Protein AF-A0A0G4PWE9-F1 (afdb_monomer)

Sequence (127 aa):
MIRSFPRGFNYPIPQGWPTWSDEQVQRQTLPWKESTDSHKNQWRAFRNVTSVLAQNKHRVSELVLDVNHLSTGLDCTIFAQPCEEYDNFLSIFQTPGFCRLDLPLLVGEQEQEDLPSFRSDYLKAFK

Mean predicted aligned error: 10.07 Å

Foldseek 3Di:
DDPDDPDVPPDPDPQQADAPVPPLQQDDPDQPQPDDVVSVSNNVVLQVVLQVLLVDDDPDQEDADDPPPTPGFAELSPQLDDDPSLVSVVSNVVRPNRDYYHGDYDDHPCVVVVRSSVVHCSVVVND

Secondary structure (DSSP, 8-state):
---SPPTT--------S--TT-TTTTT----TTTS-HHHHGGGHHHHHHHHHHHHS-----EEE---TT-S--EEGGGGTS--HHHHHHHHHHTSTT--EEE--EE-GGGGGTT-HHHHSHHHHTT-

Structure (mmCIF, N/CA/C/O backbone):
data_AF-A0A0G4PWE9-F1
#
_entry.id   AF-A0A0G4PWE9-F1
#
loop_
_atom_site.group_PDB
_atom_site.id
_atom_site.type_symbol
_atom_site.label_atom_id
_atom_site.label_alt_id
_atom_site.label_comp_id
_atom_site.label_asym_id
_atom_site.label_entity_id
_atom_site.label_seq_id
_atom_site.pdbx_PDB_ins_code
_atom_site.Cartn_x
_atom_site.Cartn_y
_atom_site.Cartn_z
_atom_site.occupancy
_atom_site.B_iso_or_equiv
_atom_site.auth_seq_id
_atom_site.auth_comp_id
_atom_site.auth_asym_id
_atom_site.auth_atom_id
_atom_site.pdbx_PDB_model_num
ATOM 1 N N . MET A 1 1 ? -30.128 -5.561 -14.691 1.00 45.09 1 MET A N 1
ATOM 2 C CA . MET A 1 1 ? -29.399 -6.403 -13.716 1.00 45.09 1 MET A CA 1
ATOM 3 C C . MET A 1 1 ? -28.720 -7.531 -14.485 1.00 45.09 1 MET A C 1
ATOM 5 O O . MET A 1 1 ? -29.409 -8.436 -14.941 1.00 45.09 1 MET A O 1
ATOM 9 N N . ILE A 1 2 ? -27.412 -7.420 -14.731 1.00 54.72 2 ILE A N 1
ATOM 10 C CA . ILE A 1 2 ? -26.625 -8.443 -15.441 1.00 54.72 2 ILE A CA 1
ATOM 11 C C . ILE A 1 2 ? -26.335 -9.562 -14.442 1.00 54.72 2 ILE A C 1
ATOM 13 O O . ILE A 1 2 ? -25.759 -9.305 -13.390 1.00 54.72 2 ILE A O 1
ATOM 17 N N . ARG A 1 3 ? -26.812 -10.776 -14.733 1.00 63.72 3 ARG A N 1
ATOM 18 C CA . ARG A 1 3 ? -26.743 -11.924 -13.809 1.00 63.72 3 ARG A CA 1
ATOM 19 C C . ARG A 1 3 ? -25.526 -12.822 -14.057 1.00 63.72 3 ARG A C 1
ATOM 21 O O . ARG A 1 3 ? -25.158 -13.587 -13.178 1.00 63.72 3 ARG A O 1
ATOM 28 N N . SER A 1 4 ? -24.892 -12.688 -15.220 1.00 69.88 4 SER A N 1
ATOM 29 C CA . SER A 1 4 ? -23.610 -13.299 -15.589 1.00 69.88 4 SER A CA 1
ATOM 30 C C . SER A 1 4 ? -23.217 -12.821 -16.989 1.00 69.88 4 SER A C 1
ATOM 32 O O . SER A 1 4 ? -24.095 -12.523 -17.804 1.00 69.88 4 SER A O 1
ATOM 34 N N . PHE A 1 5 ? -21.921 -12.778 -17.294 1.00 73.25 5 PHE A N 1
ATOM 35 C CA . PHE A 1 5 ? -21.461 -12.557 -18.666 1.00 73.25 5 PHE A CA 1
ATOM 36 C C . PHE A 1 5 ? -21.678 -13.819 -19.524 1.00 73.25 5 PHE A C 1
ATOM 38 O O . PHE A 1 5 ? -21.530 -14.931 -19.008 1.00 73.25 5 PHE A O 1
ATOM 45 N N . PRO A 1 6 ? -22.044 -13.683 -20.814 1.00 83.00 6 PRO A N 1
ATOM 46 C CA . PRO A 1 6 ? -22.137 -14.814 -21.734 1.00 83.00 6 PRO A CA 1
ATOM 47 C C . PRO A 1 6 ? -20.817 -15.590 -21.812 1.00 83.00 6 PRO A C 1
ATOM 49 O O . PRO A 1 6 ? -19.733 -15.008 -21.739 1.00 83.00 6 PRO A O 1
ATOM 52 N N . ARG A 1 7 ? -20.894 -16.908 -22.016 1.00 68.12 7 ARG A N 1
ATOM 53 C CA . ARG A 1 7 ? -19.703 -17.735 -22.246 1.00 68.12 7 ARG A CA 1
ATOM 54 C C . ARG A 1 7 ? -18.994 -17.242 -23.517 1.00 68.12 7 ARG A C 1
ATOM 56 O O . ARG A 1 7 ? -19.602 -17.240 -24.581 1.00 68.12 7 ARG A O 1
ATOM 63 N N . GLY A 1 8 ? -17.736 -16.813 -23.396 1.00 75.81 8 GLY A N 1
ATOM 64 C CA . GLY A 1 8 ? -16.963 -16.230 -24.505 1.00 75.81 8 GLY A CA 1
ATOM 65 C C . GLY A 1 8 ? -17.105 -14.711 -24.668 1.00 75.81 8 GLY A C 1
ATOM 66 O O . GLY A 1 8 ? -16.628 -14.158 -25.655 1.00 75.81 8 GLY A O 1
ATOM 67 N N . PHE A 1 9 ? -17.746 -14.020 -23.722 1.00 78.44 9 PHE A N 1
ATOM 68 C CA . PHE A 1 9 ? -17.771 -12.562 -23.705 1.00 78.44 9 PHE A CA 1
ATOM 69 C C . PHE A 1 9 ? -16.380 -12.019 -23.350 1.00 78.44 9 PHE A C 1
ATOM 71 O O . PHE A 1 9 ? -15.995 -11.981 -22.182 1.00 78.44 9 PHE A O 1
ATOM 78 N N . ASN A 1 10 ? -15.627 -11.609 -24.373 1.00 71.06 10 ASN A N 1
ATOM 79 C CA . ASN A 1 10 ? -14.350 -10.918 -24.217 1.00 71.06 10 ASN A CA 1
ATOM 80 C C . ASN A 1 10 ? -14.598 -9.491 -23.713 1.00 71.06 10 ASN A C 1
ATOM 82 O O . ASN A 1 10 ? -14.637 -8.540 -24.491 1.00 71.06 10 ASN A O 1
ATOM 86 N N . TYR A 1 11 ? -14.799 -9.347 -22.404 1.00 69.62 11 TYR A N 1
ATOM 87 C CA . TYR A 1 11 ? -14.754 -8.046 -21.752 1.00 69.62 11 TYR A CA 1
ATOM 88 C C . TYR A 1 11 ? -13.307 -7.752 -21.355 1.00 69.62 11 TYR A C 1
ATOM 90 O O . TYR A 1 11 ? -12.748 -8.521 -20.566 1.00 69.62 11 TYR A O 1
ATOM 98 N N . PRO A 1 12 ? -12.683 -6.675 -21.863 1.00 65.19 12 PRO A N 1
ATOM 99 C CA . PRO A 1 12 ? -11.394 -6.253 -21.347 1.00 65.19 12 PRO A CA 1
ATOM 100 C C . PRO A 1 12 ? -11.596 -5.842 -19.888 1.00 65.19 12 PRO A C 1
ATOM 102 O O . PRO A 1 12 ? -12.242 -4.837 -19.591 1.00 65.19 12 PRO A O 1
ATOM 105 N N . ILE A 1 13 ? -11.097 -6.662 -18.965 1.00 63.66 13 ILE A N 1
ATOM 106 C CA . ILE A 1 13 ? -11.100 -6.335 -17.542 1.00 63.66 13 ILE A CA 1
ATOM 107 C C . ILE A 1 13 ? -10.201 -5.103 -17.389 1.00 63.66 13 ILE A C 1
ATOM 109 O O . ILE A 1 13 ? -9.033 -5.178 -17.777 1.00 63.66 13 ILE A O 1
ATOM 113 N N . PRO A 1 14 ? -10.714 -3.966 -16.877 1.00 60.53 14 PRO A N 1
ATOM 114 C CA . PRO A 1 14 ? -9.906 -2.775 -16.694 1.00 60.53 14 PRO A CA 1
ATOM 115 C C . PRO A 1 14 ? -8.696 -3.122 -15.844 1.00 60.53 14 PRO A C 1
ATOM 117 O O . PRO A 1 14 ? -8.828 -3.578 -14.707 1.00 60.53 14 PRO A O 1
ATOM 120 N N . GLN A 1 15 ? -7.517 -2.913 -16.409 1.00 60.56 15 GLN A N 1
ATOM 121 C CA . GLN A 1 15 ? -6.284 -3.244 -15.734 1.00 60.56 15 GLN A CA 1
ATOM 122 C C . GLN A 1 15 ? -6.064 -2.240 -14.594 1.00 60.56 15 GLN A C 1
ATOM 124 O O . GLN A 1 15 ? -5.929 -1.029 -14.803 1.00 60.56 15 GLN A O 1
ATOM 129 N N . GLY A 1 16 ? -6.167 -2.745 -13.364 1.00 63.03 16 GLY A N 1
ATOM 130 C CA . GLY A 1 16 ? -5.980 -1.974 -12.133 1.00 63.03 16 GLY A CA 1
ATOM 131 C C . GLY A 1 16 ? -4.539 -1.974 -11.629 1.00 63.03 16 GLY A C 1
ATOM 132 O O . GLY A 1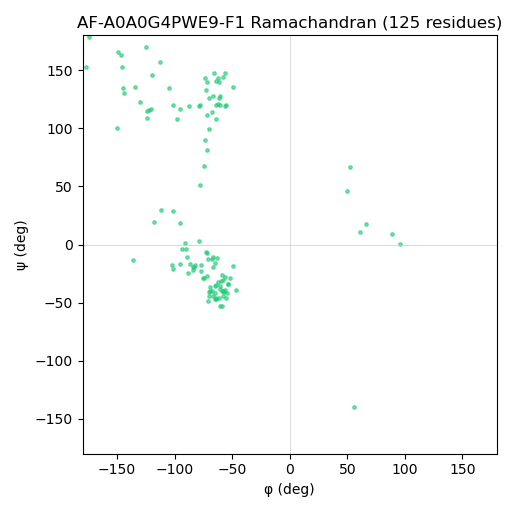 16 ? -4.265 -1.318 -10.627 1.00 63.03 16 GLY A O 1
ATOM 133 N N . TRP A 1 17 ? -3.656 -2.718 -12.301 1.00 69.31 17 TRP A N 1
ATOM 134 C CA . TRP A 1 17 ? -2.289 -2.968 -11.872 1.00 69.31 17 TRP A CA 1
ATOM 135 C C . TRP A 1 17 ? -1.335 -3.038 -13.075 1.00 69.31 17 TRP A C 1
ATOM 137 O O . TRP A 1 17 ? -1.677 -3.705 -14.058 1.00 69.31 17 TRP A O 1
ATOM 147 N N . PRO A 1 18 ? -0.162 -2.385 -13.024 1.00 67.75 18 PRO A N 1
ATOM 148 C CA . PRO A 1 18 ? 0.802 -2.418 -14.121 1.00 67.75 18 PRO A CA 1
ATOM 149 C C . PRO A 1 18 ? 1.306 -3.842 -14.390 1.00 67.75 18 PRO A C 1
ATOM 151 O O . PRO A 1 18 ? 1.505 -4.621 -13.457 1.00 67.75 18 PRO A O 1
ATOM 154 N N . THR A 1 19 ? 1.537 -4.195 -15.652 1.00 66.50 19 THR A N 1
ATOM 155 C CA . THR A 1 19 ? 2.147 -5.483 -16.043 1.00 66.50 19 THR A CA 1
ATOM 156 C C . THR A 1 19 ? 3.525 -5.278 -16.643 1.00 66.50 19 THR A C 1
ATOM 158 O O . THR A 1 19 ? 3.817 -4.225 -17.185 1.00 66.50 19 THR A O 1
ATOM 161 N N . TRP A 1 20 ? 4.365 -6.314 -16.610 1.00 56.97 20 TRP A N 1
ATOM 162 C CA . TRP A 1 20 ? 5.741 -6.281 -17.126 1.00 56.97 20 TRP A CA 1
ATOM 163 C C . TRP A 1 20 ? 5.887 -5.762 -18.569 1.00 56.97 20 TRP A C 1
ATOM 165 O O . TRP A 1 20 ? 6.922 -5.201 -18.911 1.00 56.97 20 TRP A O 1
ATOM 175 N N . SER A 1 21 ? 4.872 -5.936 -19.425 1.00 56.78 21 SER A N 1
ATOM 176 C CA . SER A 1 21 ? 4.878 -5.412 -20.800 1.00 56.78 21 SER A CA 1
ATOM 177 C C . SER A 1 21 ? 4.746 -3.891 -20.887 1.00 56.78 21 SER A C 1
ATOM 179 O O . SER A 1 21 ? 4.958 -3.324 -21.957 1.00 56.78 21 SER A O 1
ATOM 181 N N . ASP A 1 22 ? 4.385 -3.226 -19.791 1.00 60.22 22 ASP A N 1
ATOM 182 C CA . ASP A 1 22 ? 4.397 -1.777 -19.709 1.00 60.22 22 ASP A CA 1
ATOM 183 C C . ASP A 1 22 ? 5.862 -1.339 -19.609 1.00 60.22 22 ASP A C 1
ATOM 185 O O . ASP A 1 22 ? 6.421 -1.208 -18.523 1.00 60.22 22 ASP A O 1
ATOM 189 N N . GLU A 1 23 ? 6.500 -1.099 -20.761 1.00 51.84 23 GLU A N 1
ATOM 190 C CA . GLU A 1 23 ? 7.889 -0.615 -20.880 1.00 51.84 23 GLU A CA 1
ATOM 191 C C . GLU A 1 23 ? 8.193 0.613 -19.990 1.00 51.84 23 GLU A C 1
ATOM 193 O O . GLU A 1 23 ? 9.351 0.926 -19.717 1.00 51.84 23 GLU A O 1
ATOM 198 N N . GLN A 1 24 ? 7.151 1.313 -19.533 1.00 52.22 24 GLN A N 1
ATOM 199 C CA . GLN A 1 24 ? 7.205 2.447 -18.613 1.00 52.22 24 GLN A CA 1
ATOM 200 C C . GLN A 1 24 ? 7.474 2.061 -17.152 1.00 52.22 24 GLN A C 1
ATOM 202 O O . GLN A 1 24 ? 8.059 2.863 -16.432 1.00 52.22 24 GLN A O 1
ATOM 207 N N . VAL A 1 25 ? 7.075 0.864 -16.708 1.00 54.44 25 VAL A N 1
ATOM 208 C CA . VAL A 1 25 ? 7.284 0.386 -15.326 1.00 54.44 25 VAL A CA 1
ATOM 209 C C . VAL A 1 25 ? 8.758 0.056 -15.089 1.00 54.44 25 VAL 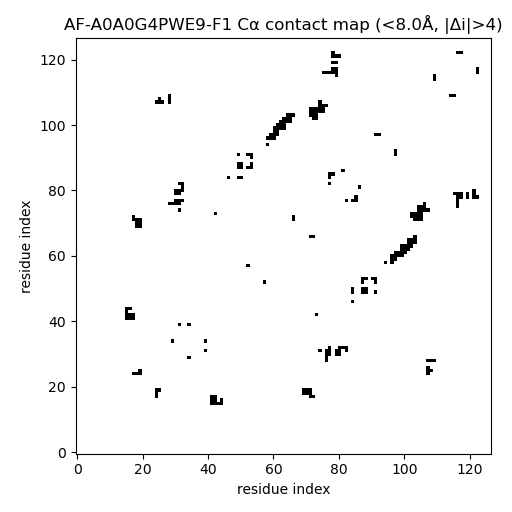A C 1
ATOM 211 O O . VAL A 1 25 ? 9.251 0.161 -13.974 1.00 54.44 25 VAL A O 1
ATOM 214 N N . GLN A 1 26 ? 9.478 -0.310 -16.153 1.00 52.81 26 GLN A N 1
ATOM 215 C CA . GLN A 1 26 ? 10.885 -0.692 -16.070 1.00 52.81 26 GLN A CA 1
ATOM 216 C C . GLN A 1 26 ? 11.860 0.488 -16.101 1.00 52.81 26 GLN A C 1
ATOM 218 O O . GLN A 1 26 ? 13.013 0.296 -15.740 1.00 52.81 26 GLN A O 1
ATOM 223 N N . ARG A 1 27 ? 11.457 1.679 -16.576 1.00 52.16 27 ARG A N 1
ATOM 224 C CA . ARG A 1 27 ? 12.455 2.627 -17.103 1.00 52.16 27 ARG A CA 1
ATOM 225 C C . ARG A 1 27 ? 12.891 3.782 -16.226 1.00 52.16 27 ARG A C 1
ATOM 227 O O . ARG A 1 27 ? 13.942 4.320 -16.548 1.00 52.16 27 ARG A O 1
ATOM 234 N N . GLN A 1 28 ? 12.163 4.233 -15.209 1.00 53.69 28 GLN A N 1
ATOM 235 C CA . GLN A 1 28 ? 12.594 5.446 -14.496 1.00 53.69 28 GLN A CA 1
ATOM 236 C C . GLN A 1 28 ? 12.175 5.436 -13.034 1.00 53.69 28 GLN A C 1
ATOM 238 O O . GLN A 1 28 ? 11.054 5.794 -12.692 1.00 53.69 28 GLN A O 1
ATOM 243 N N . THR A 1 29 ? 13.131 5.097 -12.176 1.00 58.38 29 THR A N 1
ATOM 244 C CA . THR A 1 29 ? 13.049 5.191 -10.718 1.00 58.38 29 THR A CA 1
ATOM 245 C C . THR A 1 29 ? 13.255 6.641 -10.266 1.00 58.38 29 THR A C 1
ATOM 247 O O . THR A 1 29 ? 14.113 6.938 -9.436 1.00 58.38 29 THR A O 1
ATOM 250 N N . LEU A 1 30 ? 12.508 7.589 -10.847 1.00 65.75 30 LEU A N 1
ATOM 251 C CA . LEU A 1 30 ? 12.402 8.904 -10.218 1.00 65.75 30 LEU A CA 1
ATOM 252 C C . LEU A 1 30 ? 11.768 8.695 -8.836 1.00 65.75 30 LEU A C 1
ATOM 254 O O . LEU A 1 30 ? 10.841 7.891 -8.724 1.00 65.75 30 LEU A O 1
ATOM 258 N N . PRO A 1 31 ? 12.223 9.393 -7.782 1.00 73.50 31 PRO A N 1
ATOM 259 C CA . PRO A 1 31 ? 11.601 9.279 -6.471 1.00 73.50 31 PRO A CA 1
ATOM 260 C C . PRO A 1 31 ? 10.081 9.443 -6.579 1.00 73.50 31 PRO A C 1
ATOM 262 O O . PRO A 1 31 ? 9.608 10.360 -7.254 1.00 73.50 31 PRO A O 1
ATOM 265 N N . TRP A 1 32 ? 9.304 8.590 -5.902 1.00 79.44 32 TRP A N 1
ATOM 266 C CA . TRP A 1 32 ? 7.835 8.626 -5.951 1.00 79.44 32 TRP A CA 1
ATOM 267 C C . TRP A 1 32 ? 7.267 10.038 -5.777 1.00 79.44 32 TRP A C 1
ATOM 269 O O . TRP A 1 32 ? 6.335 10.448 -6.463 1.00 79.44 32 TRP A O 1
ATOM 279 N N . LYS A 1 33 ? 7.863 10.839 -4.893 1.00 79.50 33 LYS A N 1
ATOM 280 C CA . LYS A 1 33 ? 7.471 12.232 -4.660 1.00 79.50 33 LYS A CA 1
ATOM 281 C C . LYS A 1 33 ? 7.562 13.116 -5.911 1.00 79.50 33 LYS A C 1
ATOM 283 O O . LYS A 1 33 ? 6.674 13.934 -6.127 1.00 79.50 33 LYS A O 1
ATOM 288 N N . GLU A 1 34 ? 8.602 12.933 -6.715 1.00 79.44 34 GLU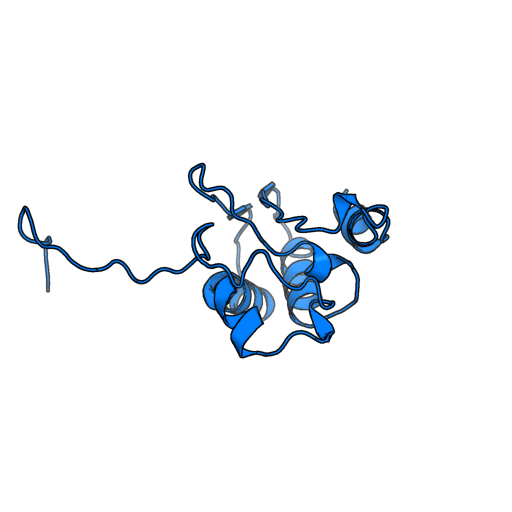 A N 1
ATOM 289 C CA . GLU A 1 34 ? 8.916 13.715 -7.919 1.00 79.44 34 GLU A CA 1
ATOM 290 C C . GLU A 1 34 ? 8.270 13.134 -9.187 1.00 79.44 34 GLU A C 1
ATOM 292 O O . GLU A 1 34 ? 8.231 13.783 -10.232 1.00 79.44 34 GLU A O 1
ATOM 297 N N . SER A 1 35 ? 7.720 11.922 -9.094 1.00 79.88 35 SER A N 1
ATOM 298 C CA . SER A 1 35 ? 7.027 11.262 -10.195 1.00 79.88 35 SER A CA 1
ATOM 299 C C . SER A 1 35 ? 5.763 12.013 -10.626 1.00 79.88 35 SER A C 1
ATOM 301 O O . SER A 1 35 ? 4.978 12.494 -9.806 1.00 79.88 35 SER A O 1
ATOM 303 N N . THR A 1 36 ? 5.528 12.063 -11.941 1.00 81.75 36 THR A N 1
ATOM 304 C CA . THR A 1 36 ? 4.332 12.686 -12.533 1.00 81.75 36 THR A CA 1
ATOM 305 C C . THR A 1 36 ? 3.063 11.919 -12.148 1.00 81.75 36 THR A C 1
ATOM 307 O O . THR A 1 36 ? 3.075 10.690 -12.086 1.00 81.75 36 THR A O 1
ATOM 310 N N . ASP A 1 37 ? 1.930 12.613 -11.995 1.00 81.38 37 ASP A N 1
ATOM 311 C CA . ASP A 1 37 ? 0.633 11.979 -11.696 1.00 81.38 37 ASP A CA 1
ATOM 312 C C . ASP A 1 37 ? 0.248 10.875 -12.691 1.00 81.38 37 ASP A C 1
ATOM 314 O O . ASP A 1 37 ? -0.323 9.862 -12.299 1.00 81.38 37 ASP A O 1
ATOM 318 N N . SER A 1 38 ? 0.610 11.025 -13.970 1.00 78.69 38 SER A N 1
ATOM 319 C CA . SER A 1 38 ? 0.415 9.990 -14.996 1.00 78.69 38 SER A CA 1
ATOM 320 C C . SER A 1 38 ? 1.114 8.670 -14.640 1.00 78.69 38 SER A C 1
ATOM 322 O O . SER A 1 38 ? 0.535 7.599 -14.810 1.00 78.69 38 SER A O 1
ATOM 324 N N . HIS A 1 39 ? 2.324 8.745 -14.078 1.00 78.50 39 HIS A N 1
ATOM 325 C CA . HIS A 1 39 ? 3.082 7.577 -13.635 1.00 78.50 39 HIS A CA 1
ATOM 326 C C . HIS A 1 39 ? 2.449 6.960 -12.382 1.00 78.50 39 HIS A C 1
ATOM 328 O O . HIS A 1 39 ? 2.108 5.780 -12.369 1.00 78.50 39 HIS A O 1
ATOM 334 N N . LYS A 1 40 ? 2.146 7.784 -11.371 1.00 81.56 40 LYS A N 1
ATOM 335 C CA . LYS A 1 40 ? 1.461 7.341 -10.142 1.00 81.56 40 LYS A CA 1
ATOM 336 C C . LYS A 1 40 ? 0.098 6.701 -10.414 1.00 81.56 40 LYS A C 1
ATOM 338 O O . LYS A 1 40 ? -0.333 5.808 -9.685 1.00 81.56 40 LYS A O 1
ATOM 343 N N . ASN A 1 41 ? -0.592 7.135 -11.470 1.00 83.56 41 ASN A N 1
ATOM 344 C CA . ASN A 1 41 ? -1.892 6.602 -11.875 1.00 83.56 41 ASN A CA 1
ATOM 345 C C . ASN A 1 41 ? -1.846 5.152 -12.376 1.00 83.56 41 ASN A C 1
ATOM 347 O O . ASN A 1 41 ? -2.904 4.515 -12.445 1.00 83.56 41 ASN A O 1
ATOM 351 N N . GLN A 1 42 ? -0.661 4.596 -12.649 1.00 79.44 42 GLN A N 1
ATOM 352 C CA . GLN A 1 42 ? -0.500 3.155 -12.861 1.00 79.44 42 GLN A CA 1
ATOM 353 C C . GLN A 1 42 ? -0.921 2.368 -11.605 1.00 79.44 42 GLN A C 1
ATOM 355 O O . GLN A 1 42 ? -1.614 1.360 -11.716 1.00 79.44 42 GLN A O 1
ATOM 360 N N . TRP A 1 43 ? -0.655 2.907 -10.409 1.00 84.06 43 TRP A N 1
ATOM 361 C CA . TRP A 1 43 ? -1.087 2.359 -9.115 1.00 84.06 43 TRP A CA 1
ATOM 362 C C . TRP A 1 43 ? -2.311 3.084 -8.534 1.00 84.06 43 TRP A C 1
ATOM 364 O O . TRP A 1 43 ? -2.498 3.137 -7.316 1.00 84.06 43 TRP A O 1
ATOM 374 N N . ARG A 1 44 ? -3.194 3.642 -9.378 1.00 85.44 44 ARG A N 1
ATOM 375 C CA . ARG A 1 44 ? -4.375 4.406 -8.916 1.00 85.44 44 ARG A CA 1
ATOM 376 C C . ARG A 1 44 ? -5.254 3.643 -7.923 1.00 85.44 44 ARG A C 1
ATOM 378 O O . ARG A 1 44 ? -5.839 4.252 -7.036 1.00 85.44 44 ARG A O 1
ATOM 385 N N . ALA A 1 45 ? -5.363 2.320 -8.075 1.00 85.12 45 ALA A N 1
ATOM 386 C CA . ALA A 1 45 ? -6.174 1.491 -7.190 1.00 85.12 45 ALA A CA 1
ATOM 387 C C . ALA A 1 45 ? -5.619 1.525 -5.763 1.00 85.12 45 ALA A C 1
ATOM 389 O O . ALA A 1 45 ? -6.371 1.778 -4.827 1.00 85.12 45 ALA A O 1
ATOM 390 N N . PHE A 1 46 ? -4.301 1.367 -5.621 1.00 87.25 46 PHE A N 1
ATOM 391 C CA . PHE A 1 46 ? -3.615 1.497 -4.343 1.00 87.25 46 PHE A CA 1
ATOM 392 C C . PHE A 1 46 ? -3.837 2.887 -3.740 1.00 87.25 46 PHE A C 1
ATOM 394 O O . PHE A 1 46 ? -4.355 2.972 -2.632 1.00 87.25 46 PHE A O 1
ATOM 401 N N . ARG A 1 47 ? -3.558 3.962 -4.497 1.00 88.44 47 ARG A N 1
ATOM 402 C CA . ARG A 1 47 ? -3.708 5.356 -4.024 1.00 88.44 47 ARG A CA 1
ATOM 403 C C . ARG A 1 47 ? -5.118 5.653 -3.520 1.00 88.44 47 ARG A C 1
ATOM 405 O O . ARG A 1 47 ? -5.296 6.228 -2.452 1.00 88.44 47 ARG A O 1
ATOM 412 N N . ASN A 1 48 ? -6.128 5.241 -4.282 1.00 89.50 48 ASN A N 1
ATOM 413 C CA . ASN A 1 48 ? -7.518 5.504 -3.934 1.00 89.50 48 ASN A CA 1
ATOM 414 C C . ASN A 1 48 ? -7.960 4.691 -2.717 1.00 89.50 48 ASN A C 1
ATOM 416 O O . ASN A 1 48 ? -8.616 5.231 -1.832 1.00 89.50 48 ASN A O 1
ATOM 420 N N . VAL A 1 49 ? -7.610 3.402 -2.659 1.00 90.12 49 VAL A N 1
ATOM 421 C CA . VAL A 1 49 ? -7.982 2.542 -1.528 1.00 90.12 49 VAL A CA 1
ATOM 422 C C . VAL A 1 49 ? -7.325 3.042 -0.247 1.00 90.12 49 VAL A C 1
ATOM 424 O O . VAL A 1 49 ? -8.017 3.192 0.756 1.00 90.12 49 VAL A O 1
ATOM 427 N N . THR A 1 50 ? -6.028 3.356 -0.273 1.00 91.19 50 THR A N 1
ATOM 428 C CA . THR A 1 50 ? -5.332 3.836 0.925 1.00 91.19 50 THR A CA 1
ATOM 429 C C . THR A 1 50 ? -5.826 5.209 1.361 1.00 91.19 50 THR A C 1
ATOM 431 O O . THR A 1 50 ? -6.047 5.411 2.548 1.00 91.19 50 THR A O 1
ATOM 434 N N . SER A 1 51 ? -6.097 6.122 0.424 1.00 92.38 51 SER A N 1
ATOM 435 C CA . SER A 1 51 ? -6.683 7.434 0.725 1.00 92.38 51 SER A CA 1
ATOM 436 C C . SER A 1 51 ? -8.072 7.318 1.369 1.00 92.38 51 SER A C 1
ATOM 438 O O . SER A 1 51 ? -8.340 7.933 2.402 1.00 92.38 51 SER A O 1
ATOM 440 N N . VAL A 1 52 ? -8.955 6.475 0.820 1.00 93.06 52 VAL A N 1
ATOM 441 C CA . VAL A 1 52 ? -10.301 6.267 1.379 1.00 93.06 52 VAL A CA 1
ATOM 442 C C . VAL A 1 52 ? -10.231 5.626 2.761 1.00 93.0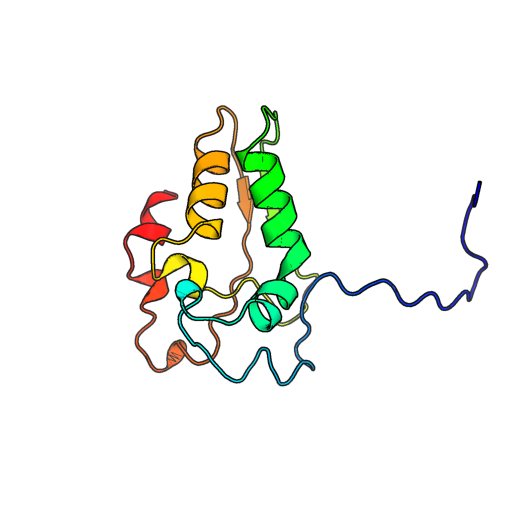6 52 VAL A C 1
ATOM 444 O O . VAL A 1 52 ? -10.980 6.033 3.649 1.00 93.06 52 VAL A O 1
ATOM 447 N N . LEU A 1 53 ? -9.352 4.645 2.962 1.00 91.12 53 LEU A N 1
ATOM 448 C CA . LEU A 1 53 ? -9.166 4.026 4.271 1.00 91.12 53 LEU A CA 1
ATOM 449 C C . LEU A 1 53 ? -8.609 5.041 5.281 1.00 91.12 53 LEU A C 1
ATOM 451 O O . LEU A 1 53 ? -9.201 5.218 6.337 1.00 91.12 53 LEU A O 1
ATOM 455 N N . ALA A 1 54 ? -7.586 5.811 4.919 1.00 91.31 54 ALA A N 1
ATOM 456 C CA . ALA A 1 54 ? -7.015 6.845 5.781 1.00 91.31 54 ALA A CA 1
ATOM 457 C C . ALA A 1 54 ? -8.046 7.886 6.260 1.00 91.31 54 ALA A C 1
ATOM 459 O O . ALA A 1 54 ? -8.030 8.321 7.411 1.00 91.31 54 ALA A O 1
ATOM 460 N N . GLN A 1 55 ? -8.967 8.288 5.381 1.00 91.38 55 GLN A N 1
ATOM 461 C CA . GLN A 1 55 ? -9.948 9.340 5.669 1.00 91.38 55 GLN A CA 1
ATOM 462 C C . GLN A 1 55 ? -11.178 8.855 6.448 1.00 91.38 55 GLN A C 1
ATOM 464 O O . GLN A 1 55 ? -11.917 9.674 6.999 1.00 91.38 55 GLN A O 1
ATOM 469 N N . ASN A 1 56 ? -11.442 7.546 6.490 1.00 90.06 56 ASN A N 1
ATOM 470 C CA . ASN A 1 56 ? -12.684 7.001 7.033 1.00 90.06 56 ASN A CA 1
ATOM 471 C C . ASN A 1 56 ? -12.430 6.067 8.215 1.00 90.06 56 ASN A C 1
ATOM 473 O O . ASN A 1 56 ? -11.497 5.275 8.233 1.00 90.06 56 ASN A O 1
ATOM 477 N N . LYS A 1 57 ? -13.341 6.069 9.194 1.00 86.44 57 LYS A N 1
ATOM 478 C CA . LYS A 1 57 ? -13.311 5.053 10.254 1.00 86.44 57 LYS A CA 1
ATOM 479 C C . LYS A 1 57 ? -13.647 3.689 9.657 1.00 86.44 57 LYS A C 1
ATOM 481 O O . LYS A 1 57 ? -14.787 3.458 9.255 1.00 86.44 57 LYS A O 1
ATOM 486 N N . HIS A 1 58 ? -12.685 2.775 9.657 1.00 88.06 58 HIS A N 1
ATOM 487 C CA . HIS A 1 58 ? -12.867 1.407 9.185 1.00 88.06 58 HIS A CA 1
ATOM 488 C C . HIS A 1 58 ? -12.478 0.372 10.242 1.00 88.06 58 HIS A C 1
ATOM 490 O O . HIS A 1 58 ? -11.903 0.683 11.280 1.00 88.06 58 HIS A O 1
ATOM 496 N N . ARG A 1 59 ? -12.819 -0.888 9.961 1.00 88.19 59 ARG A N 1
ATOM 497 C CA . ARG A 1 59 ? -12.414 -2.068 10.745 1.00 88.19 59 ARG A CA 1
ATOM 498 C C . ARG A 1 59 ? -11.568 -3.041 9.920 1.00 88.19 59 ARG A C 1
ATOM 500 O O . ARG A 1 59 ? -11.511 -4.222 10.236 1.00 88.19 59 ARG A O 1
ATOM 507 N N . VAL A 1 60 ? -10.987 -2.560 8.819 1.00 88.94 60 VAL A N 1
ATOM 508 C CA . VAL A 1 60 ? -10.072 -3.352 7.992 1.00 88.94 60 VAL A CA 1
ATOM 509 C C . VAL A 1 60 ? -8.855 -3.716 8.837 1.00 88.94 60 VAL A C 1
ATOM 511 O O . VAL A 1 60 ? -8.184 -2.826 9.352 1.00 88.94 60 VAL A O 1
ATOM 514 N N . SER A 1 61 ? -8.618 -5.016 8.994 1.00 89.50 61 SER A N 1
ATOM 515 C CA . SER A 1 61 ? -7.515 -5.573 9.781 1.00 89.50 61 SER A CA 1
ATOM 516 C C . SER A 1 61 ? -6.355 -6.071 8.919 1.00 89.50 61 SER A C 1
ATOM 518 O O . SER A 1 61 ? -5.257 -6.275 9.427 1.00 89.50 61 SER A O 1
ATOM 520 N N . GLU A 1 62 ? -6.589 -6.281 7.623 1.00 91.44 62 GLU A N 1
ATOM 521 C CA . GLU A 1 62 ? -5.610 -6.861 6.707 1.00 91.44 62 GLU A CA 1
ATOM 522 C C . GLU A 1 62 ? -5.560 -6.062 5.406 1.00 91.44 62 GLU A C 1
ATOM 524 O O . GLU A 1 62 ? -6.601 -5.735 4.828 1.00 91.44 62 GLU A O 1
ATOM 529 N N . LEU A 1 63 ? -4.348 -5.783 4.930 1.00 89.06 63 LEU A N 1
ATOM 530 C CA . LEU A 1 63 ? -4.100 -5.237 3.601 1.00 89.06 63 LEU A CA 1
ATOM 531 C C . LEU A 1 63 ? -3.144 -6.170 2.859 1.00 89.06 63 LEU A C 1
ATOM 533 O O . LEU A 1 63 ? -1.963 -6.255 3.180 1.00 89.06 63 LEU A O 1
ATOM 537 N N . VAL A 1 64 ? -3.674 -6.881 1.868 1.00 88.44 64 VAL A N 1
ATOM 538 C CA . VAL A 1 64 ? -2.923 -7.852 1.065 1.00 88.44 64 VAL A CA 1
ATOM 539 C C . VAL A 1 64 ? -2.990 -7.415 -0.386 1.00 88.44 64 VAL A C 1
ATOM 541 O O . VAL A 1 64 ? -4.070 -7.350 -0.975 1.00 88.44 64 VAL A O 1
ATOM 544 N N . LEU A 1 65 ? -1.834 -7.099 -0.955 1.00 85.75 65 LEU A N 1
ATOM 545 C CA . LEU A 1 65 ? -1.696 -6.803 -2.373 1.00 85.75 65 LEU A CA 1
ATOM 546 C C . LEU A 1 65 ? -1.195 -8.067 -3.067 1.00 85.75 65 LEU A C 1
ATOM 548 O O . LEU A 1 65 ? -0.056 -8.479 -2.892 1.00 85.75 65 LEU A O 1
ATOM 552 N N . ASP A 1 66 ? -2.076 -8.709 -3.829 1.00 83.12 66 ASP A N 1
ATOM 553 C CA . ASP A 1 66 ? -1.748 -9.925 -4.568 1.00 83.12 66 ASP A CA 1
ATOM 554 C C . ASP A 1 66 ? -1.503 -9.602 -6.043 1.00 83.12 66 ASP A C 1
ATOM 556 O O . ASP A 1 66 ? -2.376 -9.093 -6.751 1.00 83.12 66 ASP A O 1
ATOM 560 N N . VAL A 1 67 ? -0.297 -9.915 -6.504 1.00 76.75 67 VAL A N 1
ATOM 561 C CA . VAL A 1 67 ? 0.128 -9.724 -7.894 1.00 76.75 67 VAL A CA 1
ATOM 562 C C . VAL A 1 67 ? -0.139 -10.951 -8.762 1.00 76.75 67 VAL A C 1
ATOM 564 O O . VAL A 1 67 ? 0.164 -10.917 -9.948 1.00 76.75 67 VAL A O 1
ATOM 567 N N . ASN A 1 68 ? -0.735 -12.023 -8.226 1.00 76.94 68 ASN A N 1
ATOM 568 C CA . ASN A 1 68 ? -1.108 -13.239 -8.959 1.00 76.94 68 ASN A CA 1
ATOM 569 C C . ASN A 1 68 ? 0.043 -13.797 -9.819 1.00 76.94 68 ASN A C 1
ATOM 571 O O . ASN A 1 68 ? -0.139 -14.120 -10.993 1.00 76.94 68 ASN A O 1
ATOM 575 N N . HIS A 1 69 ? 1.246 -13.872 -9.239 1.00 69.56 69 HIS A N 1
ATOM 576 C CA . HIS A 1 69 ? 2.487 -14.306 -9.904 1.00 69.56 69 HIS A CA 1
ATOM 577 C C . HIS A 1 69 ? 2.941 -13.451 -11.098 1.00 69.56 69 HIS A C 1
ATOM 579 O O . HIS A 1 69 ? 3.862 -13.839 -11.819 1.00 69.56 69 HIS A O 1
ATOM 585 N N . LEU A 1 70 ? 2.336 -12.284 -11.314 1.00 70.69 70 LEU A N 1
ATOM 586 C CA . LEU A 1 70 ? 2.841 -11.312 -12.270 1.00 70.69 70 LEU A CA 1
ATOM 587 C C . LEU A 1 70 ? 4.117 -10.682 -11.704 1.00 70.69 70 LEU A C 1
ATOM 589 O O . LEU A 1 70 ? 4.202 -10.375 -10.515 1.00 70.69 70 LEU A O 1
ATOM 593 N N . SER A 1 71 ? 5.107 -10.464 -12.566 1.00 69.25 71 SER A N 1
ATOM 594 C CA . SER A 1 71 ? 6.347 -9.761 -12.231 1.00 69.25 71 SER A CA 1
ATOM 595 C C . SER A 1 71 ? 6.095 -8.253 -12.123 1.00 69.25 71 SER A C 1
ATOM 597 O O . SER A 1 71 ? 6.494 -7.449 -12.956 1.00 69.25 71 SER A O 1
ATOM 599 N N . THR A 1 72 ? 5.334 -7.864 -11.112 1.00 75.12 72 THR A N 1
ATOM 600 C CA . THR A 1 72 ? 4.895 -6.494 -10.856 1.00 75.12 72 THR A CA 1
ATOM 601 C C . THR A 1 72 ? 4.744 -6.297 -9.353 1.00 75.12 72 THR A C 1
ATOM 603 O O . THR A 1 72 ? 4.750 -7.256 -8.585 1.00 75.12 72 THR A O 1
ATOM 606 N N . GLY A 1 73 ? 4.634 -5.050 -8.918 1.00 81.44 73 GLY A N 1
ATOM 607 C CA . GLY A 1 73 ? 4.564 -4.695 -7.510 1.00 81.44 73 GLY A CA 1
ATOM 608 C C . GLY A 1 73 ? 4.313 -3.209 -7.329 1.00 81.44 73 GLY A C 1
ATOM 609 O O . GLY A 1 73 ? 4.193 -2.463 -8.302 1.00 81.44 73 GLY A O 1
ATOM 610 N N . LEU A 1 74 ? 4.202 -2.790 -6.075 1.00 84.44 74 LEU A N 1
ATOM 611 C CA . LEU A 1 74 ? 4.209 -1.385 -5.701 1.00 84.44 74 LEU A CA 1
ATOM 612 C C . LEU A 1 74 ? 5.632 -0.852 -5.852 1.00 84.44 74 LEU A C 1
ATOM 614 O O . LEU A 1 74 ? 6.573 -1.493 -5.387 1.00 84.44 74 LEU A O 1
ATOM 618 N N . ASP A 1 75 ? 5.788 0.307 -6.477 1.00 82.19 75 ASP A N 1
ATOM 619 C CA . ASP A 1 75 ? 7.084 0.977 -6.542 1.00 82.19 75 ASP A CA 1
ATOM 620 C C . ASP A 1 75 ? 7.638 1.198 -5.123 1.00 82.19 75 ASP A C 1
ATOM 622 O O . ASP A 1 75 ? 7.021 1.866 -4.290 1.00 82.19 75 ASP A O 1
ATOM 626 N N . CYS A 1 76 ? 8.802 0.612 -4.837 1.00 79.94 76 CYS A N 1
ATOM 627 C CA . CYS A 1 76 ? 9.425 0.700 -3.521 1.00 79.94 76 CYS A CA 1
ATOM 628 C C . CYS A 1 76 ? 9.882 2.124 -3.160 1.00 79.94 76 CYS A C 1
ATOM 630 O O . CYS A 1 76 ? 10.023 2.425 -1.972 1.00 79.94 76 CYS A O 1
ATOM 632 N N . THR A 1 77 ? 10.055 3.022 -4.138 1.00 80.06 77 THR A N 1
ATOM 633 C CA . THR A 1 77 ? 10.475 4.410 -3.890 1.00 80.06 77 THR A CA 1
ATOM 634 C C . THR A 1 77 ? 9.446 5.222 -3.107 1.00 80.06 77 THR A C 1
ATOM 636 O O . THR A 1 77 ? 9.805 6.250 -2.527 1.00 80.06 77 THR A O 1
ATOM 639 N N . ILE A 1 78 ? 8.197 4.749 -3.005 1.00 82.69 78 ILE A N 1
ATOM 640 C CA . ILE A 1 78 ? 7.175 5.330 -2.121 1.00 82.69 78 ILE A CA 1
ATOM 641 C C . ILE A 1 78 ? 7.641 5.390 -0.659 1.00 82.69 78 ILE A C 1
ATOM 643 O O . ILE A 1 78 ? 7.241 6.284 0.081 1.00 82.69 78 ILE A O 1
ATOM 647 N N . PHE A 1 79 ? 8.527 4.473 -0.257 1.00 81.38 79 PHE A N 1
ATOM 648 C CA . PHE A 1 79 ? 9.088 4.411 1.091 1.00 81.38 79 PHE A CA 1
ATOM 649 C C . PHE A 1 79 ? 10.419 5.153 1.232 1.00 81.38 79 PHE A C 1
ATOM 651 O O . PHE A 1 79 ? 10.956 5.235 2.330 1.00 81.38 79 PHE A O 1
ATOM 658 N N . ALA A 1 80 ? 10.983 5.698 0.153 1.00 78.75 80 ALA A N 1
ATOM 659 C CA . ALA A 1 80 ? 12.254 6.412 0.229 1.00 78.75 80 ALA A CA 1
ATOM 660 C C . ALA A 1 80 ? 12.109 7.805 0.869 1.00 78.75 80 ALA A C 1
ATOM 662 O O . ALA A 1 80 ? 13.061 8.312 1.464 1.00 78.75 80 ALA A O 1
ATOM 663 N N . GLN A 1 81 ? 10.938 8.442 0.741 1.00 78.38 81 GLN A N 1
ATOM 664 C CA . GLN A 1 81 ? 10.687 9.806 1.215 1.00 78.38 81 GLN A CA 1
ATOM 665 C C . GLN A 1 81 ? 9.244 9.977 1.726 1.00 78.38 81 GLN A C 1
ATOM 667 O O . GLN A 1 81 ? 8.340 9.328 1.200 1.00 78.38 81 GLN A O 1
ATOM 672 N N . PRO A 1 82 ? 8.988 10.911 2.664 1.00 81.00 82 PRO A N 1
ATOM 673 C CA . PRO A 1 82 ? 7.629 11.249 3.084 1.00 81.00 82 PRO A CA 1
ATOM 674 C C . PRO A 1 82 ? 6.791 11.796 1.919 1.00 81.00 82 PRO A C 1
ATOM 676 O O . PRO A 1 82 ? 7.185 12.762 1.250 1.00 81.00 82 PRO A O 1
ATOM 679 N N . CYS A 1 83 ? 5.629 11.187 1.696 1.00 85.38 83 CYS A N 1
ATOM 680 C CA . CYS A 1 83 ? 4.642 11.582 0.696 1.00 85.38 83 CYS A CA 1
ATOM 681 C C . CYS A 1 83 ? 3.219 11.291 1.192 1.00 85.38 83 CYS A C 1
ATOM 683 O O . CYS A 1 83 ? 3.032 10.498 2.111 1.00 85.38 83 CYS A O 1
ATOM 685 N N . GLU A 1 84 ? 2.215 11.900 0.555 1.00 89.00 84 GLU A N 1
ATOM 686 C CA . GLU A 1 84 ? 0.808 11.733 0.943 1.00 89.00 84 GLU A CA 1
ATOM 687 C C . GLU A 1 84 ? 0.382 10.259 0.928 1.00 89.00 84 GLU A C 1
ATOM 689 O O . GLU A 1 84 ? -0.305 9.795 1.835 1.00 89.00 84 GLU A O 1
ATOM 694 N N . GLU A 1 85 ? 0.812 9.491 -0.076 1.00 89.44 85 GLU A N 1
ATOM 695 C CA . GLU A 1 85 ? 0.489 8.069 -0.139 1.00 89.44 85 GLU A CA 1
ATOM 696 C C . GLU A 1 85 ? 1.116 7.276 1.013 1.00 89.44 85 GLU A C 1
ATOM 698 O O . GLU A 1 85 ? 0.472 6.363 1.526 1.00 89.44 85 GLU A O 1
ATOM 703 N N . TYR A 1 86 ? 2.326 7.639 1.446 1.00 88.38 86 TYR A N 1
ATOM 704 C CA . TYR A 1 86 ? 2.980 7.040 2.608 1.00 88.38 86 TYR A CA 1
ATOM 705 C C . TYR A 1 86 ? 2.275 7.420 3.920 1.00 88.38 86 TYR A C 1
ATOM 707 O O . TYR A 1 86 ? 2.065 6.557 4.769 1.00 88.38 86 TYR A O 1
ATOM 715 N N . ASP A 1 87 ? 1.834 8.669 4.072 1.00 89.81 87 ASP A N 1
ATOM 716 C CA . ASP A 1 87 ? 1.101 9.121 5.261 1.00 89.81 87 ASP A CA 1
ATOM 717 C C . ASP A 1 87 ? -0.278 8.446 5.363 1.00 89.81 87 ASP A C 1
ATOM 719 O O . ASP A 1 87 ? -0.660 7.934 6.420 1.00 89.81 87 ASP A O 1
ATOM 723 N N . ASN A 1 88 ? -0.999 8.364 4.238 1.00 90.94 88 ASN A N 1
ATOM 724 C CA . ASN A 1 88 ? -2.245 7.603 4.132 1.00 90.94 88 ASN A CA 1
ATOM 725 C C . ASN A 1 88 ? -2.007 6.139 4.499 1.00 90.94 88 ASN A C 1
ATOM 727 O O . ASN A 1 88 ? -2.771 5.556 5.267 1.00 90.94 88 ASN A O 1
ATOM 731 N N . PHE A 1 89 ? -0.922 5.557 3.997 1.00 88.56 89 PHE A N 1
ATOM 732 C CA . PHE A 1 89 ? -0.544 4.192 4.311 1.00 88.56 89 PHE A CA 1
ATOM 733 C C . PHE A 1 89 ? -0.307 4.019 5.817 1.00 88.56 89 PHE A C 1
ATOM 735 O O . PHE A 1 89 ? -0.982 3.194 6.426 1.00 88.56 89 PHE A O 1
ATOM 742 N N . LEU A 1 90 ? 0.531 4.853 6.447 1.00 88.31 90 LEU A N 1
ATOM 743 C CA . LEU A 1 90 ? 0.792 4.853 7.894 1.00 88.31 90 LEU A CA 1
ATOM 744 C C . LEU A 1 90 ? -0.475 4.966 8.749 1.00 88.31 90 LEU A C 1
ATOM 746 O O . LEU A 1 90 ? -0.596 4.262 9.753 1.00 88.31 90 LEU A O 1
ATOM 750 N N . SER A 1 91 ? -1.430 5.814 8.363 1.00 89.50 91 SER A N 1
ATOM 751 C CA . SER A 1 91 ? -2.683 5.970 9.115 1.00 89.50 91 SER A CA 1
ATOM 752 C C . SER A 1 91 ? -3.490 4.665 9.219 1.00 89.50 91 SER A C 1
ATOM 754 O O . SER A 1 91 ? -4.124 4.399 10.243 1.00 89.50 91 SER A O 1
ATOM 756 N N . ILE A 1 92 ? -3.401 3.799 8.204 1.00 88.56 92 ILE A N 1
ATOM 757 C CA . ILE A 1 92 ? -4.081 2.499 8.190 1.00 88.56 92 ILE A CA 1
ATOM 758 C C . ILE A 1 92 ? -3.428 1.559 9.206 1.00 88.56 92 ILE A C 1
ATOM 760 O O . ILE A 1 92 ? -4.140 0.895 9.956 1.00 88.56 92 ILE A O 1
ATOM 764 N N . PHE A 1 93 ? -2.094 1.554 9.313 1.00 83.25 93 PHE A N 1
ATOM 765 C CA . PHE A 1 93 ? -1.367 0.745 10.308 1.00 83.25 93 PHE A CA 1
ATOM 766 C C . PHE A 1 93 ? -1.655 1.153 11.739 1.00 83.25 93 PHE A C 1
ATOM 768 O O . PHE A 1 93 ? -1.692 0.312 12.632 1.00 83.25 93 PHE A O 1
ATOM 775 N N . GLN A 1 94 ? -1.863 2.446 11.966 1.00 86.38 94 GLN A N 1
ATOM 776 C CA . GLN A 1 94 ? -2.198 2.961 13.290 1.00 86.38 94 GLN A CA 1
ATOM 777 C C . GLN A 1 94 ? -3.638 2.615 13.703 1.00 86.38 94 GLN A C 1
ATOM 779 O O . GLN A 1 94 ? -4.026 2.860 14.848 1.00 86.38 94 GLN A O 1
ATOM 784 N N . THR A 1 95 ? -4.437 2.029 12.804 1.00 86.19 95 THR A N 1
ATOM 785 C CA . THR A 1 95 ? -5.804 1.619 13.114 1.00 86.19 95 THR A CA 1
ATOM 786 C C . THR A 1 95 ? -5.801 0.417 14.069 1.00 86.19 95 THR A C 1
ATOM 788 O O . THR A 1 95 ? -5.199 -0.618 13.772 1.00 86.19 95 THR A O 1
ATOM 791 N N . PRO A 1 96 ? -6.500 0.499 15.217 1.00 86.06 96 PRO A N 1
ATOM 792 C CA . PRO A 1 96 ? -6.541 -0.593 16.181 1.00 86.06 96 PRO A CA 1
ATOM 793 C C . PRO A 1 96 ? -7.146 -1.862 15.570 1.00 86.06 96 PRO A C 1
ATOM 795 O O . PRO A 1 96 ? -8.257 -1.843 15.041 1.00 86.06 96 PRO A O 1
ATOM 798 N N . GLY A 1 97 ? -6.421 -2.976 15.693 1.00 85.12 97 GLY A N 1
ATOM 799 C CA . GLY A 1 97 ? -6.823 -4.281 15.160 1.00 85.12 97 GLY A CA 1
ATOM 800 C C . GLY A 1 97 ? -6.238 -4.623 13.787 1.00 85.12 97 GLY A C 1
ATOM 801 O O . GLY A 1 97 ? -6.515 -5.711 13.288 1.00 85.12 97 GLY A O 1
ATOM 802 N N . PHE A 1 98 ? -5.424 -3.745 13.192 1.00 88.69 98 PHE A N 1
ATOM 803 C CA . PHE A 1 98 ? -4.630 -4.095 12.017 1.00 88.69 98 PHE A CA 1
ATOM 804 C C . PHE A 1 98 ? -3.569 -5.145 12.378 1.00 88.69 98 PHE A C 1
ATOM 806 O O . PHE A 1 98 ? -2.839 -4.984 13.356 1.00 88.69 98 PHE A O 1
ATOM 813 N N . CYS A 1 99 ? -3.515 -6.246 11.630 1.00 89.19 99 CYS A N 1
ATOM 814 C CA . CYS A 1 99 ? -2.717 -7.423 11.980 1.00 89.19 99 CYS A CA 1
ATOM 815 C C . CYS A 1 99 ? -1.927 -8.031 10.818 1.00 89.19 99 CYS A C 1
ATOM 817 O O . CYS A 1 99 ? -1.045 -8.851 11.073 1.00 89.19 99 CYS A O 1
ATOM 819 N N . ARG A 1 100 ? -2.209 -7.661 9.562 1.00 89.81 100 ARG A N 1
ATOM 820 C CA . ARG A 1 100 ? -1.522 -8.252 8.409 1.00 89.81 100 ARG A CA 1
ATOM 821 C C . ARG A 1 100 ? -1.289 -7.254 7.289 1.00 89.81 100 ARG A C 1
ATOM 823 O O . ARG A 1 100 ? -2.226 -6.616 6.811 1.00 89.81 100 ARG A O 1
ATOM 830 N N . LEU A 1 101 ? -0.047 -7.221 6.818 1.00 88.94 101 LEU A N 1
ATOM 831 C CA . LEU A 1 101 ? 0.359 -6.512 5.617 1.00 88.94 101 LEU A CA 1
ATOM 832 C C . LEU A 1 101 ? 1.172 -7.423 4.707 1.00 88.94 101 LEU A C 1
ATOM 834 O O . LEU A 1 101 ? 2.247 -7.859 5.103 1.00 88.94 101 LEU A O 1
ATOM 838 N N . ASP A 1 102 ? 0.708 -7.592 3.471 1.00 88.81 102 ASP A N 1
ATOM 839 C CA . ASP A 1 102 ? 1.476 -8.240 2.410 1.00 88.81 102 ASP A CA 1
ATOM 840 C C . ASP A 1 102 ? 1.624 -7.274 1.226 1.00 88.81 102 ASP A C 1
ATOM 842 O O . ASP A 1 102 ? 0.635 -6.877 0.601 1.00 88.81 102 ASP A O 1
ATOM 846 N N . LEU A 1 103 ? 2.870 -6.887 0.935 1.00 86.88 103 LEU A N 1
ATOM 847 C CA . LEU A 1 103 ? 3.229 -5.962 -0.140 1.00 86.88 103 LEU A CA 1
ATOM 848 C C . LEU A 1 103 ? 4.251 -6.586 -1.101 1.00 86.88 103 LEU A C 1
ATOM 850 O O . LEU A 1 103 ? 5.406 -6.781 -0.716 1.00 86.88 103 LEU A O 1
ATOM 854 N N . PRO A 1 104 ? 3.888 -6.825 -2.368 1.00 86.06 104 PRO A N 1
ATOM 855 C CA . PRO A 1 104 ? 4.847 -7.106 -3.419 1.00 86.06 104 PRO A CA 1
ATOM 856 C C . PRO A 1 104 ? 5.474 -5.783 -3.851 1.00 86.06 104 PRO A C 1
ATOM 858 O O . PRO A 1 104 ? 4.768 -4.869 -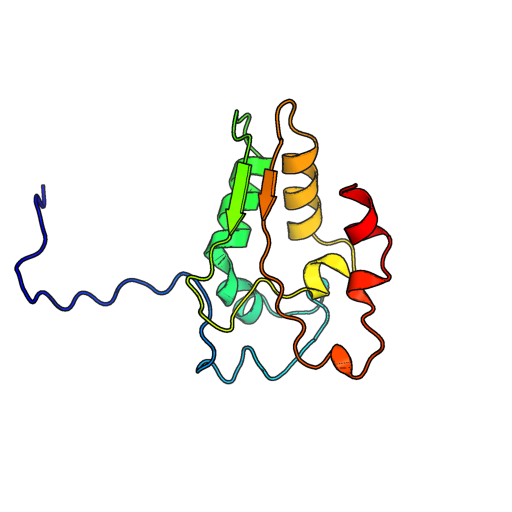4.282 1.00 86.06 104 PRO A O 1
ATOM 861 N N . LEU A 1 105 ? 6.793 -5.668 -3.720 1.00 83.19 105 LEU A N 1
ATOM 862 C CA . LEU A 1 105 ? 7.534 -4.454 -4.054 1.00 83.19 105 LEU A CA 1
ATOM 863 C C . LEU A 1 105 ? 8.284 -4.622 -5.372 1.00 83.19 105 LEU A C 1
ATOM 865 O O . LEU A 1 105 ? 8.945 -5.634 -5.600 1.00 83.19 105 LEU A O 1
ATOM 869 N N . L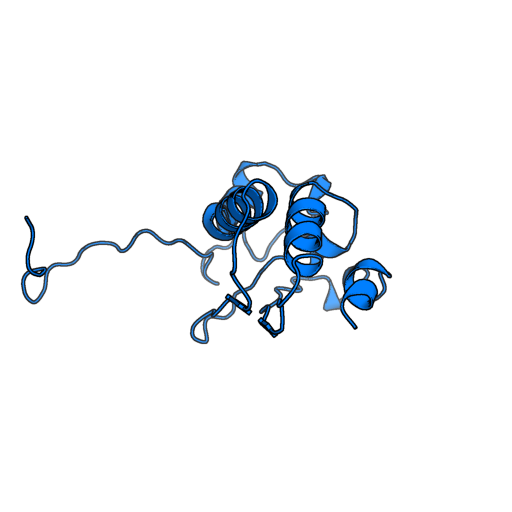EU A 1 106 ? 8.197 -3.602 -6.218 1.00 80.31 106 LEU A N 1
ATOM 870 C CA . LEU A 1 106 ? 8.984 -3.475 -7.431 1.00 80.31 106 LEU A CA 1
ATOM 871 C C . LEU A 1 106 ? 10.209 -2.610 -7.124 1.00 80.31 106 LEU A C 1
ATOM 873 O O . LEU A 1 106 ? 10.084 -1.444 -6.749 1.00 80.31 106 LEU A O 1
ATOM 877 N N . VAL A 1 107 ? 11.389 -3.215 -7.250 1.00 71.00 107 VAL A N 1
ATOM 878 C CA . VAL A 1 107 ? 12.679 -2.578 -6.936 1.00 71.00 107 VAL A CA 1
ATOM 879 C C . VAL A 1 107 ? 13.258 -1.833 -8.146 1.00 71.00 107 VAL A C 1
ATOM 881 O O . VAL A 1 107 ? 14.004 -0.870 -7.982 1.00 71.00 107 VAL A O 1
ATOM 884 N N . GLY A 1 108 ? 12.874 -2.226 -9.366 1.00 66.75 108 GLY A N 1
ATOM 885 C CA . GLY A 1 108 ? 13.409 -1.632 -10.594 1.00 66.75 108 GLY A CA 1
ATOM 886 C C . GLY A 1 108 ? 14.939 -1.724 -10.643 1.00 66.75 108 GLY A C 1
ATOM 887 O O . GLY A 1 108 ? 15.515 -2.723 -10.220 1.00 66.75 108 GLY A O 1
ATOM 888 N N . GLU A 1 109 ? 15.601 -0.667 -11.114 1.00 59.38 109 GLU A N 1
ATOM 889 C CA . GLU A 1 109 ? 17.070 -0.588 -11.188 1.00 59.38 109 GLU A CA 1
ATOM 890 C C . GLU A 1 109 ? 17.754 -0.256 -9.837 1.00 59.38 109 GLU A C 1
ATOM 892 O O . GLU A 1 109 ? 18.980 -0.168 -9.782 1.00 59.38 109 GLU A O 1
ATOM 897 N N . GLN A 1 110 ? 17.018 -0.127 -8.713 1.00 53.22 110 GLN A N 1
ATOM 898 C CA . GLN A 1 110 ? 17.630 0.164 -7.395 1.00 53.22 110 GLN A CA 1
ATOM 899 C C . GLN A 1 110 ? 18.573 -0.935 -6.879 1.00 53.22 110 GLN A C 1
ATOM 901 O O . GLN A 1 110 ? 19.310 -0.697 -5.919 1.00 53.22 110 GLN A O 1
ATOM 906 N N . GLU A 1 111 ? 18.594 -2.118 -7.500 1.00 51.78 111 GLU A N 1
ATOM 907 C CA . GLU A 1 111 ? 19.591 -3.157 -7.211 1.00 51.78 111 GLU A CA 1
ATOM 908 C C . GLU A 1 111 ? 21.033 -2.672 -7.453 1.00 51.78 111 GLU A C 1
ATOM 910 O O . GLU A 1 111 ? 21.954 -3.152 -6.794 1.00 51.78 111 GLU A O 1
ATOM 915 N N . GLN A 1 112 ? 21.237 -1.692 -8.345 1.00 50.28 112 GLN A N 1
ATOM 916 C CA . GLN A 1 112 ? 22.549 -1.089 -8.606 1.00 50.28 112 GLN A CA 1
ATOM 917 C C . GLN A 1 112 ? 22.894 0.078 -7.661 1.00 50.28 112 GLN A C 1
ATOM 919 O O . GLN A 1 112 ? 24.068 0.425 -7.539 1.00 50.28 112 GLN A O 1
ATOM 924 N N . GLU A 1 113 ? 21.909 0.650 -6.956 1.00 54.06 113 GLU A N 1
ATOM 925 C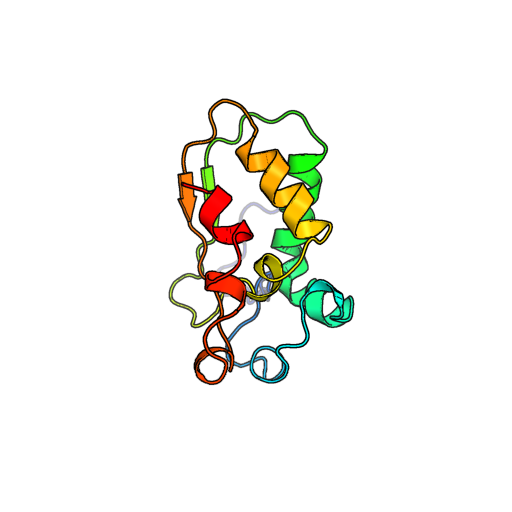 CA . GLU A 1 113 ? 22.056 1.847 -6.107 1.00 54.06 113 GLU A CA 1
ATOM 926 C C . GLU A 1 113 ? 21.910 1.564 -4.600 1.00 54.06 113 GLU A C 1
ATOM 928 O O . GLU A 1 113 ? 21.505 2.428 -3.824 1.00 54.06 113 GLU A O 1
ATOM 933 N N . ASP A 1 114 ? 22.264 0.359 -4.146 1.00 59.28 114 ASP A N 1
ATOM 934 C CA . ASP A 1 114 ? 22.399 0.052 -2.711 1.00 59.28 114 ASP A CA 1
ATOM 935 C C . ASP A 1 114 ? 21.066 0.111 -1.904 1.00 59.28 114 ASP A C 1
ATOM 937 O O . ASP A 1 114 ? 21.076 0.148 -0.668 1.00 59.28 114 ASP A O 1
ATOM 941 N N . LEU A 1 115 ? 19.915 0.070 -2.601 1.00 64.00 115 LEU A N 1
ATOM 942 C CA . LEU A 1 115 ? 18.537 0.000 -2.073 1.00 64.00 115 LEU A CA 1
ATOM 943 C C . LEU A 1 115 ? 18.181 1.074 -1.012 1.00 64.00 115 LEU A C 1
ATOM 945 O O . LEU A 1 115 ? 17.884 0.746 0.147 1.00 64.00 115 LEU A O 1
ATOM 949 N N . PRO A 1 116 ? 18.120 2.367 -1.379 1.00 65.06 116 PRO A N 1
ATOM 950 C CA . PRO A 1 116 ? 17.859 3.453 -0.431 1.00 65.06 116 PRO A CA 1
ATOM 951 C C . PRO A 1 116 ? 16.480 3.342 0.237 1.00 65.06 116 PRO A C 1
ATOM 953 O O . PRO A 1 116 ? 16.344 3.652 1.421 1.00 65.06 116 PRO A O 1
ATOM 956 N N . SER A 1 117 ? 15.477 2.815 -0.473 1.00 64.06 117 SER A N 1
ATOM 957 C CA . SER A 1 117 ? 14.122 2.593 0.050 1.00 64.06 117 SER A CA 1
ATOM 958 C C . SER A 1 117 ? 14.118 1.640 1.254 1.00 64.06 117 SER A C 1
ATOM 960 O O . SER A 1 117 ? 13.431 1.901 2.238 1.00 64.06 117 SER A O 1
ATOM 962 N N . PHE A 1 118 ? 14.955 0.595 1.228 1.00 64.88 118 PHE A N 1
ATOM 963 C CA . PHE A 1 118 ? 15.079 -0.414 2.293 1.00 64.88 118 PHE A CA 1
ATOM 964 C C . PHE A 1 118 ? 16.016 -0.003 3.431 1.00 64.88 118 PHE A C 1
ATOM 966 O O . PHE A 1 118 ? 15.906 -0.525 4.541 1.00 64.88 118 PHE A O 1
ATOM 973 N N . ARG A 1 119 ? 16.939 0.933 3.182 1.00 63.34 119 ARG A N 1
ATOM 974 C CA . ARG A 1 119 ? 17.784 1.519 4.235 1.00 63.34 119 ARG A CA 1
ATOM 975 C C . ARG A 1 119 ? 17.098 2.653 4.984 1.00 63.34 119 ARG A C 1
ATOM 977 O O . ARG A 1 119 ? 17.511 2.956 6.105 1.00 63.34 119 ARG A O 1
ATOM 984 N N . SER A 1 120 ? 16.063 3.240 4.389 1.00 62.62 120 SER A N 1
ATOM 985 C CA . SER A 1 120 ? 15.235 4.237 5.048 1.00 62.62 120 SER A CA 1
ATOM 986 C C . SER A 1 120 ? 14.609 3.671 6.329 1.00 62.62 120 SER A C 1
ATOM 988 O O . SER A 1 120 ? 14.234 2.497 6.408 1.00 62.62 120 SER A O 1
ATOM 990 N N . ASP A 1 121 ? 14.480 4.506 7.359 1.00 65.81 121 ASP A N 1
ATOM 991 C CA . ASP A 1 121 ? 13.797 4.103 8.594 1.00 65.81 121 ASP A CA 1
ATOM 992 C C . ASP A 1 121 ? 12.272 3.992 8.408 1.00 65.81 121 ASP A C 1
ATOM 994 O O . ASP A 1 121 ? 11.579 3.466 9.277 1.00 65.81 121 ASP A O 1
ATOM 998 N N . TYR A 1 122 ? 11.753 4.404 7.247 1.00 66.00 122 TYR A N 1
ATOM 999 C CA . TYR A 1 122 ? 10.332 4.365 6.916 1.00 66.00 122 TYR A CA 1
ATOM 1000 C C . TYR A 1 122 ? 9.814 2.935 6.738 1.00 66.00 122 TYR A C 1
ATOM 1002 O O . TYR A 1 122 ? 8.724 2.633 7.206 1.00 66.00 122 TYR A O 1
ATOM 1010 N N . LEU A 1 123 ? 10.610 2.015 6.174 1.00 63.69 123 LEU A N 1
ATOM 1011 C CA . LEU A 1 123 ? 10.249 0.588 6.144 1.00 63.69 123 LEU A CA 1
ATOM 1012 C C . LEU A 1 123 ? 10.466 -0.121 7.491 1.00 63.69 123 LEU A C 1
ATOM 1014 O O . LEU A 1 123 ? 9.830 -1.136 7.770 1.00 63.69 123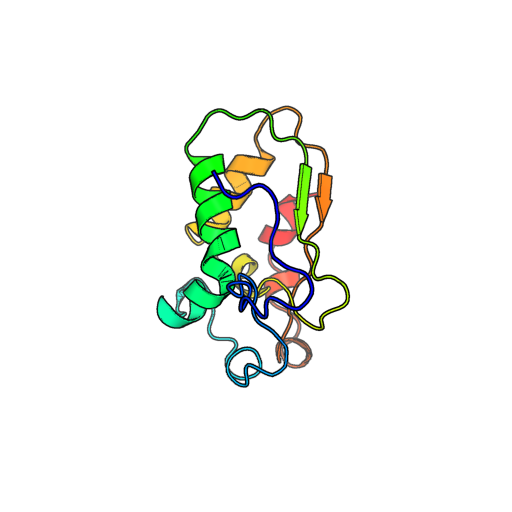 LEU A O 1
ATOM 1018 N N . LYS A 1 124 ? 11.339 0.401 8.361 1.00 61.62 124 LYS A N 1
ATOM 1019 C CA . LYS A 1 124 ? 11.581 -0.185 9.693 1.00 61.62 124 LYS A CA 1
ATOM 1020 C C . LYS A 1 124 ? 10.480 0.145 10.700 1.00 61.62 124 LYS A C 1
ATOM 1022 O O . LYS A 1 124 ? 10.378 -0.543 11.711 1.00 61.62 124 LYS A O 1
ATOM 1027 N N . ALA A 1 125 ? 9.663 1.161 10.423 1.00 57.66 125 ALA A N 1
ATOM 1028 C CA . ALA A 1 125 ? 8.529 1.553 11.258 1.00 57.66 125 ALA A CA 1
ATOM 1029 C C . ALA A 1 125 ? 7.402 0.498 11.306 1.00 57.66 125 ALA A C 1
ATOM 1031 O O . ALA A 1 125 ? 6.506 0.612 12.137 1.00 57.66 125 ALA A O 1
ATOM 1032 N N . PHE A 1 126 ? 7.454 -0.530 10.450 1.00 54.97 126 PHE A N 1
ATOM 1033 C CA . PHE A 1 126 ? 6.433 -1.578 10.326 1.00 54.97 126 PHE A CA 1
ATOM 1034 C C . PHE A 1 126 ? 6.732 -2.858 11.135 1.00 54.97 126 PHE A C 1
ATOM 1036 O O . PHE A 1 126 ? 6.185 -3.913 10.815 1.00 54.97 126 PHE A O 1
ATOM 1043 N N . LYS A 1 127 ? 7.629 -2.800 12.129 1.00 43.00 127 LYS A N 1
ATOM 1044 C CA . LYS A 1 127 ? 8.084 -3.972 12.896 1.00 43.00 127 LYS A CA 1
ATOM 1045 C C . LYS A 1 127 ? 7.276 -4.234 14.164 1.00 43.00 127 LYS A C 1
ATOM 1047 O O . LYS A 1 127 ? 6.965 -3.254 14.874 1.00 43.00 127 LYS A O 1
#

Organism: Penicillium camemberti (strain FM 013) (NCBI:txid1429867)

Nearest PDB structures (foldseek):
  8sh8-assembly2_B  TM=3.018E-01  e=9.030E+00  Severe acute respiratory syndrome coronavirus 2

Radius of gyration: 16.47 Å; Cα contacts (8 Å, |Δi|>4): 135; chains: 1; bounding box: 52×31×41 Å

Solvent-accessible surface area (backbone atoms only — not comparable to full-atom values): 7980 Å² total; per-residue (Å²): 135,89,89,70,82,61,94,86,63,86,69,84,73,81,79,61,60,66,52,70,84,43,67,72,76,6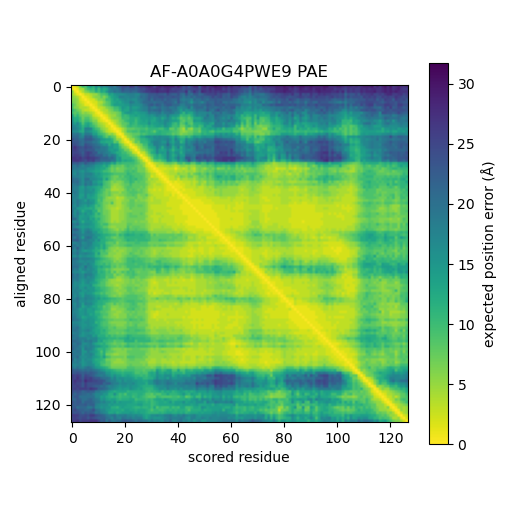7,68,69,90,58,51,46,81,78,47,52,69,76,64,55,51,45,45,38,54,58,54,52,52,33,46,54,49,46,77,42,97,76,82,76,32,66,50,74,56,81,54,85,89,47,80,44,49,48,65,40,43,45,41,52,51,95,38,71,67,45,52,24,44,52,49,48,66,72,37,88,72,45,77,46,80,44,78,48,66,33,63,68,73,37,80,81,62,81,40,58,30,76,70,28,67,63,60,62,72,79,115

pLDDT: mean 75.42, std 13.05, range [43.0, 93.06]